Protein AF-E9UTP2-F1 (afdb_monomer_lite)

Foldseek 3Di:
DDPDDCPDPVNVCPPPLLCPPPNCNRPVNVVVVVVVVVVCVVVPDDDPPPD

Secondary structure (DSSP, 8-state):
-----TTSHHHHHHSGGGG-TT-TT-HHHHHHHHHHHHHHHHHS-PPPP--

Radius of gyration: 18.64 Å; chains: 1; bounding box: 51×14×47 Å

Structure (mmCIF, N/CA/C/O backbone):
data_AF-E9UTP2-F1
#
_entry.id   AF-E9UTP2-F1
#
loop_
_atom_site.group_PDB
_atom_site.id
_atom_site.type_symbol
_atom_site.label_atom_id
_atom_site.label_alt_id
_atom_site.label_comp_id
_atom_site.label_asym_id
_atom_site.label_entity_id
_atom_site.label_seq_id
_atom_site.pdbx_PDB_ins_code
_atom_site.Cartn_x
_atom_site.Cartn_y
_atom_site.Cartn_z
_atom_site.occupancy
_atom_site.B_iso_or_equiv
_atom_site.auth_seq_id
_atom_site.auth_comp_id
_atom_site.auth_asym_id
_atom_site.auth_atom_id
_atom_site.pdbx_PDB_model_num
ATOM 1 N N . MET A 1 1 ? 32.320 -0.645 -18.720 1.00 49.62 1 MET A N 1
ATOM 2 C CA . MET A 1 1 ? 31.949 -0.761 -17.290 1.00 49.62 1 MET A CA 1
ATOM 3 C C . MET A 1 1 ? 31.383 0.596 -16.899 1.00 49.62 1 MET A C 1
ATOM 5 O O . MET A 1 1 ? 32.144 1.541 -16.969 1.00 49.62 1 MET A O 1
ATOM 9 N N . TYR A 1 2 ? 30.099 0.859 -16.670 1.00 45.06 2 TYR A N 1
ATOM 10 C CA . TYR A 1 2 ? 29.041 0.129 -15.978 1.00 45.06 2 TYR A CA 1
ATOM 11 C C . TYR A 1 2 ? 27.715 0.407 -16.703 1.00 45.06 2 TYR A C 1
ATOM 13 O O . TYR A 1 2 ? 27.118 1.466 -16.528 1.00 45.06 2 TYR A O 1
ATOM 21 N N . ALA A 1 3 ? 27.264 -0.510 -17.555 1.00 49.72 3 ALA A N 1
ATOM 22 C CA . ALA A 1 3 ? 25.889 -0.457 -18.024 1.00 49.72 3 ALA A CA 1
ATOM 23 C C . ALA A 1 3 ? 25.025 -0.964 -16.866 1.00 49.72 3 ALA A C 1
ATOM 25 O O . ALA A 1 3 ? 25.018 -2.158 -16.592 1.00 49.72 3 ALA A O 1
ATOM 26 N N . MET A 1 4 ? 24.440 -0.029 -16.117 1.00 54.91 4 MET A N 1
ATOM 27 C CA . MET A 1 4 ? 23.025 -0.060 -15.745 1.00 54.91 4 MET A CA 1
ATOM 28 C C . MET A 1 4 ? 22.474 -1.490 -15.606 1.00 54.91 4 MET A C 1
ATOM 30 O O . MET A 1 4 ? 21.828 -1.999 -16.516 1.00 54.91 4 MET A O 1
ATOM 34 N N . TYR A 1 5 ? 22.809 -2.172 -14.508 1.00 55.53 5 TYR A N 1
ATOM 35 C CA . TYR A 1 5 ? 22.242 -3.487 -14.225 1.00 55.53 5 TYR A CA 1
ATOM 36 C C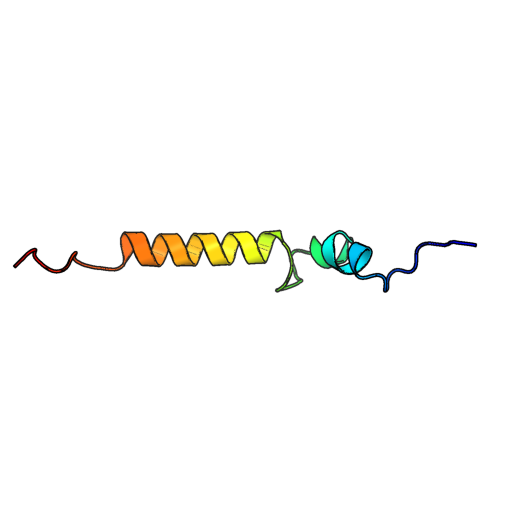 . TYR A 1 5 ? 20.777 -3.274 -13.822 1.00 55.53 5 TYR A C 1
ATOM 38 O O . TYR A 1 5 ? 20.544 -2.735 -12.742 1.00 55.53 5 TYR A O 1
ATOM 46 N N . PRO A 1 6 ? 19.791 -3.702 -14.631 1.00 56.53 6 PRO A N 1
ATOM 47 C CA . PRO A 1 6 ? 18.369 -3.543 -14.303 1.00 56.53 6 PRO A CA 1
ATOM 48 C C . PRO A 1 6 ? 17.943 -4.367 -13.072 1.00 56.53 6 PRO A C 1
ATOM 50 O O . PRO A 1 6 ? 16.815 -4.264 -12.606 1.00 56.53 6 PRO A O 1
ATOM 53 N N . GLU A 1 7 ? 18.853 -5.190 -12.553 1.00 59.91 7 GLU A N 1
ATOM 54 C CA . GLU A 1 7 ? 18.703 -6.036 -11.371 1.00 59.91 7 GLU A CA 1
ATOM 55 C C . GLU A 1 7 ? 19.163 -5.352 -10.072 1.00 59.91 7 GLU A C 1
ATOM 57 O O . GLU A 1 7 ? 19.019 -5.947 -9.002 1.00 59.91 7 GLU A O 1
ATOM 62 N N . SER A 1 8 ? 19.758 -4.148 -10.120 1.00 61.94 8 SER A N 1
ATOM 63 C CA . SER A 1 8 ? 20.165 -3.487 -8.876 1.00 61.94 8 SER A CA 1
ATOM 64 C C . SER A 1 8 ? 18.928 -3.053 -8.069 1.00 61.94 8 SER A C 1
ATOM 66 O O . SER A 1 8 ? 17.914 -2.667 -8.658 1.00 61.94 8 SER A O 1
ATOM 68 N N . PRO A 1 9 ? 18.975 -3.111 -6.725 1.00 61.66 9 PRO A N 1
ATOM 69 C CA . PRO A 1 9 ? 17.831 -2.763 -5.874 1.00 61.66 9 PRO A CA 1
ATOM 70 C C . PRO A 1 9 ? 17.262 -1.369 -6.172 1.00 61.66 9 PRO A C 1
ATOM 72 O O . PRO A 1 9 ? 16.051 -1.191 -6.240 1.00 61.66 9 PRO A O 1
ATOM 75 N N . GLU A 1 10 ? 18.140 -0.412 -6.471 1.00 60.25 10 GLU A N 1
ATOM 76 C CA . GLU A 1 10 ? 17.789 0.964 -6.839 1.00 60.25 10 GLU A CA 1
ATOM 77 C C . GLU A 1 10 ? 16.952 1.031 -8.134 1.00 60.25 10 GLU A C 1
ATOM 79 O O . GLU A 1 10 ? 16.013 1.821 -8.221 1.00 60.25 10 GLU A O 1
ATOM 84 N N . TYR A 1 11 ? 17.230 0.162 -9.119 1.00 58.91 11 TYR A N 1
ATOM 85 C CA . TYR A 1 11 ? 16.434 0.035 -10.349 1.00 58.91 11 TYR A CA 1
ATOM 86 C C . TYR A 1 11 ? 15.097 -0.676 -10.126 1.00 58.91 11 TYR A C 1
ATOM 88 O O . TYR A 1 11 ? 14.151 -0.424 -10.869 1.00 58.91 11 TYR A O 1
ATOM 96 N N . ARG A 1 12 ? 14.988 -1.551 -9.121 1.00 59.78 12 ARG A N 1
ATOM 97 C CA . ARG A 1 12 ? 13.708 -2.182 -8.755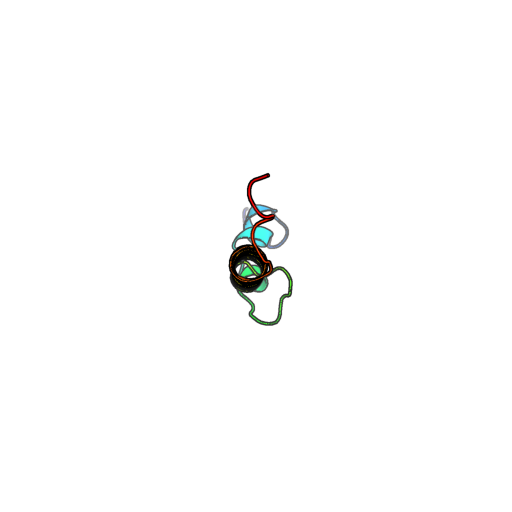 1.00 59.78 12 ARG A CA 1
ATOM 98 C C . ARG A 1 12 ? 12.782 -1.252 -7.983 1.00 59.78 12 ARG A C 1
ATOM 100 O O . ARG A 1 12 ? 11.578 -1.463 -8.021 1.00 59.78 12 ARG A O 1
ATOM 107 N N . GLU A 1 13 ? 13.309 -0.251 -7.291 1.00 60.03 13 GLU A N 1
ATOM 108 C CA . GLU A 1 13 ? 12.484 0.711 -6.551 1.00 60.03 13 GLU A CA 1
ATOM 109 C C . GLU A 1 13 ? 12.059 1.909 -7.415 1.00 60.03 13 GLU A C 1
ATOM 111 O O . GLU A 1 13 ? 10.931 2.370 -7.275 1.00 60.03 13 GLU A O 1
ATOM 116 N N . TRP A 1 14 ? 12.903 2.361 -8.353 1.00 60.94 14 TRP A N 1
ATOM 117 C CA . TRP A 1 14 ? 12.656 3.567 -9.170 1.00 60.94 14 TRP A CA 1
ATOM 118 C C . TRP A 1 14 ? 12.585 3.318 -10.687 1.00 60.94 14 TRP A C 1
ATOM 120 O O . TRP A 1 14 ? 12.536 4.256 -11.484 1.00 60.94 14 TRP A O 1
ATOM 130 N N . GLY A 1 15 ? 12.635 2.059 -11.122 1.00 67.38 15 GLY A N 1
ATOM 131 C CA . GLY A 1 15 ? 12.592 1.697 -12.537 1.00 67.38 15 GLY A CA 1
ATOM 132 C C . GLY A 1 15 ? 11.180 1.727 -13.136 1.00 67.38 15 GLY A C 1
ATOM 133 O O . GLY A 1 15 ? 10.183 1.785 -12.419 1.00 67.38 15 GLY A O 1
ATOM 134 N N . PRO A 1 16 ? 11.053 1.610 -14.471 1.00 67.31 16 PRO A N 1
ATOM 135 C CA . PRO A 1 16 ? 9.763 1.684 -15.167 1.00 67.31 16 PRO A CA 1
ATOM 136 C C . PRO A 1 16 ? 8.770 0.592 -14.741 1.00 67.31 16 PRO A C 1
ATOM 138 O O . PRO A 1 16 ? 7.563 0.788 -14.844 1.00 67.31 16 PRO A O 1
ATOM 141 N N . ALA A 1 17 ? 9.256 -0.545 -14.230 1.00 68.94 17 ALA A N 1
ATOM 142 C CA . ALA A 1 17 ? 8.403 -1.594 -13.6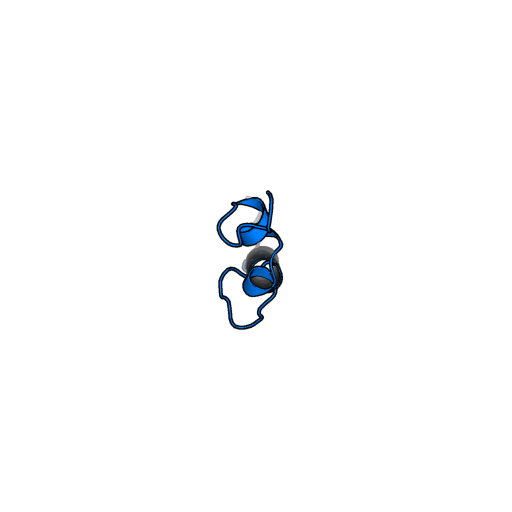76 1.00 68.94 17 ALA A CA 1
ATOM 143 C C . ALA A 1 17 ? 7.654 -1.136 -12.408 1.00 68.94 17 ALA A C 1
ATOM 145 O O . ALA A 1 17 ? 6.523 -1.561 -12.182 1.00 68.94 17 ALA A O 1
ATOM 146 N N . SER A 1 18 ? 8.251 -0.255 -11.606 1.00 67.38 18 SER A N 1
ATOM 147 C CA . SER A 1 18 ? 7.709 0.257 -10.336 1.00 67.38 18 SER A CA 1
ATOM 148 C C . SER A 1 18 ? 6.670 1.361 -10.532 1.00 67.38 18 SER A C 1
ATOM 150 O O . SER A 1 18 ? 5.924 1.654 -9.606 1.00 67.38 18 SER A O 1
ATOM 152 N N . HIS A 1 19 ? 6.590 1.912 -11.745 1.00 69.94 19 HIS A N 1
ATOM 153 C CA . HIS A 1 19 ? 5.586 2.889 -12.182 1.00 69.94 19 HIS A CA 1
ATOM 154 C C . HIS A 1 19 ? 4.583 2.294 -13.185 1.00 69.94 19 HIS A C 1
ATOM 156 O O . HIS A 1 19 ? 3.798 3.016 -13.802 1.00 69.94 19 HIS A O 1
ATOM 162 N N . ASN A 1 20 ? 4.621 0.974 -13.406 1.00 77.81 20 ASN A N 1
ATOM 163 C CA . ASN A 1 20 ? 3.637 0.301 -14.244 1.00 77.81 20 ASN A CA 1
ATOM 164 C C . ASN A 1 20 ? 2.305 0.200 -13.471 1.00 77.81 20 ASN A C 1
ATOM 166 O O . ASN A 1 20 ? 2.292 -0.419 -12.405 1.00 77.81 20 ASN A O 1
ATOM 170 N N . PRO A 1 21 ? 1.185 0.743 -13.985 1.00 74.81 21 PRO A N 1
ATOM 171 C CA . PRO A 1 21 ? -0.111 0.670 -13.307 1.00 74.81 21 PRO A CA 1
ATOM 172 C C . PRO A 1 21 ? -0.609 -0.768 -13.091 1.00 74.81 21 PRO A C 1
ATOM 174 O O . PRO A 1 21 ? -1.323 -1.018 -12.123 1.00 74.81 21 PRO A O 1
ATOM 177 N N . ASP A 1 22 ? -0.189 -1.721 -13.929 1.00 81.38 22 ASP A N 1
ATOM 178 C CA . ASP A 1 22 ? -0.553 -3.137 -13.796 1.00 81.38 22 ASP A CA 1
ATOM 179 C C . ASP A 1 22 ? 0.326 -3.893 -12.782 1.00 81.38 22 ASP A C 1
ATOM 181 O O . ASP A 1 22 ? 0.053 -5.049 -12.455 1.00 81.38 22 ASP A O 1
ATOM 185 N N . ASN A 1 23 ? 1.398 -3.272 -12.275 1.00 80.31 23 ASN A N 1
ATOM 186 C CA . ASN A 1 23 ? 2.207 -3.858 -11.214 1.00 80.31 23 ASN A CA 1
ATOM 187 C C . ASN A 1 23 ? 1.504 -3.635 -9.860 1.00 80.31 23 ASN A C 1
ATOM 189 O O . ASN A 1 23 ? 1.404 -2.490 -9.414 1.00 80.31 23 ASN A O 1
ATOM 193 N N . PRO A 1 24 ? 1.061 -4.687 -9.146 1.00 75.38 24 PRO A N 1
ATOM 194 C CA . PRO A 1 24 ? 0.411 -4.536 -7.840 1.00 75.38 24 PRO A CA 1
ATOM 195 C C . PRO A 1 24 ? 1.334 -3.929 -6.772 1.00 75.38 24 PRO A C 1
ATOM 197 O O . PRO A 1 24 ? 0.855 -3.432 -5.758 1.00 75.38 24 PRO A O 1
ATOM 200 N N . HIS A 1 25 ? 2.648 -3.955 -7.001 1.00 76.31 25 HIS A N 1
ATOM 201 C CA . HIS A 1 25 ? 3.664 -3.343 -6.147 1.00 76.31 25 HIS A CA 1
ATOM 202 C C . HIS A 1 25 ? 4.174 -2.007 -6.692 1.00 76.31 25 HIS A C 1
ATOM 204 O O . HIS A 1 25 ? 5.225 -1.539 -6.254 1.00 76.31 25 HIS A O 1
ATOM 210 N N . SER A 1 26 ? 3.478 -1.397 -7.657 1.00 82.25 26 SER A N 1
ATOM 211 C CA . SER A 1 26 ? 3.815 -0.039 -8.066 1.00 82.25 26 SER A CA 1
ATOM 212 C C . SER A 1 26 ? 3.653 0.929 -6.898 1.00 82.25 26 SER A C 1
ATOM 214 O O . SER A 1 26 ? 2.858 0.711 -5.970 1.00 82.25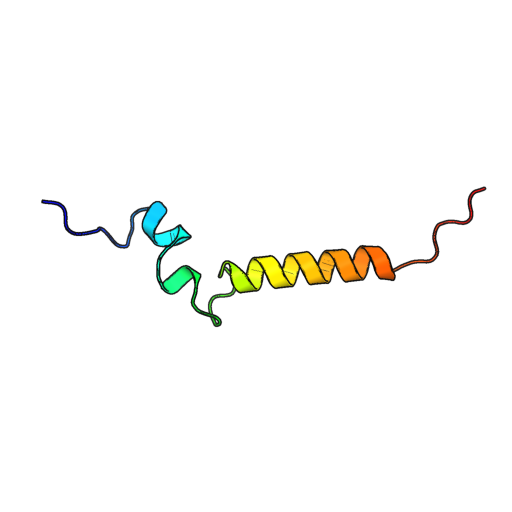 26 SER A O 1
ATOM 216 N N . VAL A 1 27 ? 4.433 2.004 -6.936 1.00 81.31 27 VAL A N 1
ATOM 217 C CA . VAL A 1 27 ? 4.395 3.045 -5.905 1.00 81.31 27 VAL A CA 1
ATOM 218 C C . VAL A 1 27 ? 2.995 3.656 -5.846 1.00 81.31 27 VAL A C 1
ATOM 220 O O . VAL A 1 27 ? 2.428 3.812 -4.767 1.00 81.31 27 VAL A O 1
ATOM 223 N N . GLU A 1 28 ? 2.397 3.919 -7.005 1.00 82.62 28 GLU A N 1
ATOM 224 C CA . GLU A 1 28 ? 1.068 4.508 -7.137 1.00 82.62 28 GLU A CA 1
ATOM 225 C C . GLU A 1 28 ? -0.025 3.600 -6.553 1.00 82.62 28 GLU A C 1
ATOM 227 O O . GLU A 1 28 ? -0.864 4.071 -5.782 1.00 82.62 28 GLU A O 1
ATOM 232 N N . ASN A 1 29 ? 0.014 2.293 -6.845 1.00 80.94 29 ASN A N 1
ATOM 233 C CA . ASN A 1 29 ? -0.955 1.335 -6.302 1.00 80.94 29 ASN A CA 1
ATOM 234 C C . ASN A 1 29 ? -0.800 1.172 -4.786 1.00 80.94 29 ASN A C 1
ATOM 236 O O . ASN A 1 29 ? -1.797 1.100 -4.065 1.00 80.94 29 ASN A O 1
ATOM 240 N N . THR A 1 30 ? 0.440 1.175 -4.288 1.00 82.88 30 THR A N 1
ATOM 241 C CA . THR A 1 30 ? 0.723 1.108 -2.849 1.00 82.88 30 THR A CA 1
ATOM 242 C C . THR A 1 30 ? 0.164 2.334 -2.123 1.00 82.88 30 THR A C 1
ATOM 244 O O . THR A 1 30 ? -0.504 2.191 -1.100 1.00 82.88 30 THR A O 1
ATOM 247 N N . ILE A 1 31 ? 0.372 3.537 -2.671 1.00 86.75 31 ILE A N 1
ATOM 248 C CA . ILE A 1 31 ? -0.170 4.786 -2.116 1.00 86.75 31 ILE A CA 1
ATOM 249 C C . ILE A 1 31 ? -1.704 4.753 -2.098 1.00 86.75 31 ILE A C 1
ATOM 251 O O . ILE A 1 31 ? -2.308 5.055 -1.068 1.00 86.75 31 ILE A O 1
ATOM 255 N N . ALA A 1 32 ? -2.337 4.350 -3.204 1.00 86.94 32 ALA A N 1
ATOM 256 C CA . ALA A 1 32 ? -3.794 4.277 -3.300 1.00 86.94 32 ALA A CA 1
ATOM 257 C C . ALA A 1 32 ? -4.396 3.288 -2.285 1.00 86.94 32 ALA A C 1
ATOM 259 O O . ALA A 1 32 ? -5.377 3.611 -1.616 1.00 86.94 32 ALA A O 1
ATOM 260 N N . ALA A 1 33 ? -3.779 2.113 -2.117 1.00 85.19 33 ALA A N 1
ATOM 261 C CA . ALA A 1 33 ? -4.219 1.108 -1.153 1.00 85.19 33 ALA A CA 1
ATOM 262 C C . ALA A 1 33 ? -4.111 1.602 0.300 1.00 85.19 33 ALA A C 1
ATOM 264 O O . ALA A 1 33 ? -5.026 1.387 1.097 1.00 85.19 33 ALA A O 1
ATOM 265 N N . VAL A 1 34 ? -3.019 2.298 0.645 1.00 88.75 34 VAL A N 1
ATOM 266 C CA . VAL A 1 34 ? -2.849 2.906 1.974 1.00 88.75 34 VAL A CA 1
ATOM 267 C C . VAL A 1 34 ? -3.911 3.973 2.221 1.00 88.75 34 VAL A C 1
ATOM 269 O O . VAL A 1 34 ? -4.538 3.962 3.280 1.00 88.75 34 VAL A O 1
ATOM 272 N N . GLN A 1 35 ? -4.156 4.859 1.251 1.00 88.38 35 GLN A N 1
ATOM 273 C CA . GLN A 1 35 ? -5.171 5.902 1.393 1.00 88.38 35 GLN A CA 1
ATOM 274 C C . GLN A 1 35 ? -6.565 5.304 1.597 1.00 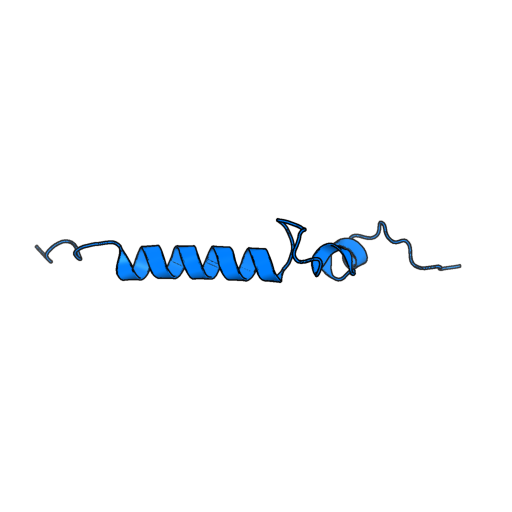88.38 35 GLN A C 1
ATOM 276 O O . GLN A 1 35 ? -7.264 5.689 2.528 1.00 88.38 35 GLN A O 1
ATOM 281 N N . GLN A 1 36 ? -6.940 4.301 0.801 1.00 86.38 36 GLN A N 1
ATOM 282 C CA . GLN A 1 36 ? -8.225 3.624 0.952 1.00 86.38 36 GLN A CA 1
ATOM 283 C C . GLN A 1 36 ? -8.374 2.971 2.335 1.00 86.38 36 GLN A C 1
ATOM 285 O O . GLN A 1 36 ? -9.444 3.036 2.939 1.00 86.38 36 GLN A O 1
ATOM 290 N N . ALA A 1 37 ? -7.316 2.351 2.864 1.00 83.38 37 ALA A N 1
ATOM 291 C CA . ALA A 1 37 ? -7.342 1.763 4.201 1.00 83.38 37 ALA A CA 1
ATOM 292 C C . ALA A 1 37 ? -7.535 2.823 5.300 1.00 83.38 37 ALA A C 1
ATOM 294 O O . ALA A 1 37 ? -8.273 2.583 6.257 1.00 83.38 37 ALA A O 1
ATOM 295 N N . LEU A 1 38 ? -6.904 3.994 5.157 1.00 86.50 38 LEU A N 1
ATOM 296 C CA . LEU A 1 38 ? -7.101 5.131 6.060 1.00 86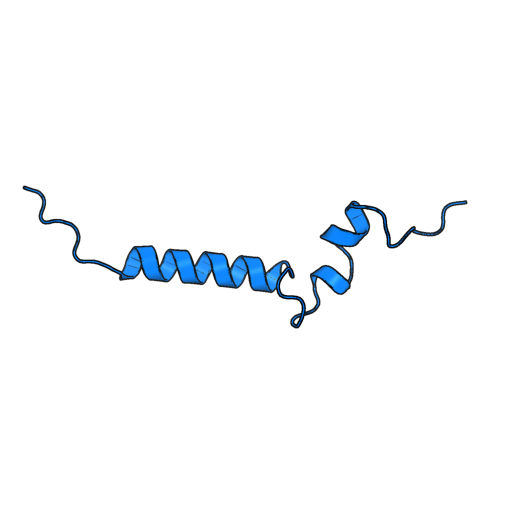.50 38 LEU A CA 1
ATOM 297 C C . LEU A 1 38 ? -8.529 5.669 5.975 1.00 86.50 38 LEU A C 1
ATOM 299 O O . LEU A 1 38 ? -9.166 5.833 7.011 1.00 86.50 38 LEU A O 1
ATOM 303 N N . ASP A 1 39 ? -9.064 5.843 4.767 1.00 87.31 39 ASP A N 1
ATOM 304 C CA . ASP A 1 39 ? -10.440 6.298 4.564 1.00 87.31 39 ASP A CA 1
ATOM 305 C C . ASP A 1 39 ? -11.443 5.333 5.212 1.00 87.31 39 ASP A C 1
ATOM 307 O O . ASP A 1 39 ? -12.410 5.770 5.832 1.00 87.31 39 ASP A O 1
ATOM 311 N N . LEU A 1 40 ? -11.217 4.018 5.118 1.00 84.00 40 LEU A N 1
ATOM 312 C CA . LEU A 1 40 ? -12.056 3.015 5.780 1.00 84.00 40 LEU A CA 1
ATOM 313 C C . LEU A 1 40 ? -11.915 3.047 7.301 1.00 84.00 40 LEU A C 1
ATOM 315 O O . LEU A 1 40 ? -12.906 2.849 7.997 1.00 84.00 40 LEU A O 1
ATOM 319 N N . ARG A 1 41 ? -10.711 3.288 7.831 1.00 79.56 41 ARG A N 1
ATOM 320 C CA . ARG A 1 41 ? -10.501 3.439 9.277 1.00 79.56 41 ARG A CA 1
ATOM 321 C C . ARG A 1 41 ? -11.251 4.657 9.802 1.00 79.56 41 ARG A C 1
ATOM 323 O O . ARG A 1 41 ? -11.953 4.562 10.803 1.00 79.56 41 ARG A O 1
ATOM 330 N N . ASP A 1 42 ? -11.090 5.782 9.119 1.00 80.38 42 ASP A N 1
ATOM 331 C CA . ASP A 1 42 ? -11.578 7.076 9.580 1.00 80.38 42 ASP A CA 1
ATOM 332 C C . ASP A 1 42 ? -13.094 7.229 9.353 1.00 80.38 42 ASP A C 1
ATOM 334 O O . ASP A 1 42 ? -13.755 7.926 10.119 1.00 80.38 42 ASP A O 1
ATOM 338 N N . ASN A 1 43 ? -13.672 6.522 8.372 1.00 73.50 43 ASN A N 1
ATOM 339 C CA . ASN A 1 43 ? -15.117 6.520 8.103 1.00 73.50 43 ASN A CA 1
ATOM 340 C C . ASN A 1 43 ? -15.860 5.263 8.612 1.00 73.50 43 ASN A C 1
ATOM 342 O O . ASN A 1 43 ? -17.060 5.124 8.372 1.00 73.50 43 ASN A O 1
ATOM 346 N N . GLY A 1 44 ? -15.175 4.318 9.267 1.00 65.44 44 GLY A N 1
ATOM 347 C CA . GLY A 1 44 ? -15.653 2.939 9.444 1.00 65.44 44 GLY A CA 1
ATOM 348 C C . GLY A 1 44 ? -16.325 2.562 10.764 1.00 65.44 44 GLY A C 1
ATOM 349 O O . GLY A 1 44 ? -16.653 1.388 10.931 1.00 65.44 44 GLY A O 1
ATOM 350 N N . GLY A 1 45 ? -16.552 3.469 11.716 1.00 67.56 45 GLY A N 1
ATOM 351 C CA . GLY A 1 45 ? -17.190 3.058 12.971 1.00 67.56 45 GLY A CA 1
ATOM 352 C C . GLY A 1 45 ? -17.761 4.185 13.815 1.00 67.56 45 GLY A C 1
ATOM 353 O O . GLY A 1 45 ? -17.194 5.274 13.875 1.00 67.56 45 GLY A O 1
ATOM 354 N N . GLN A 1 46 ? -18.872 3.892 14.507 1.00 64.56 46 GLN A N 1
ATOM 355 C CA . GLN A 1 46 ? -19.269 4.637 15.703 1.00 64.56 46 GLN A CA 1
ATOM 356 C C . GLN A 1 46 ? -18.051 4.695 16.627 1.00 64.56 46 GLN A C 1
ATOM 358 O O . GLN A 1 46 ? -17.511 3.646 16.991 1.00 64.56 46 GLN A O 1
ATOM 363 N N . GLN A 1 47 ? -17.612 5.908 16.977 1.00 65.56 47 GLN A N 1
ATOM 364 C CA . GLN A 1 47 ? -16.692 6.075 18.099 1.00 65.56 47 GLN A CA 1
ATOM 365 C C . GLN A 1 47 ? -17.321 5.333 19.285 1.00 65.56 47 GLN A C 1
ATOM 367 O O . GLN A 1 47 ? -18.528 5.496 19.489 1.00 65.56 47 GLN A O 1
ATOM 372 N N . PRO A 1 48 ? -16.576 4.457 19.987 1.00 66.75 48 PRO A N 1
ATOM 373 C CA . PRO A 1 48 ? -17.108 3.840 21.187 1.00 66.75 48 PRO A CA 1
ATOM 374 C C . PRO A 1 48 ? -17.586 4.983 22.071 1.00 66.75 48 PRO A C 1
ATOM 376 O O . PRO A 1 48 ? -16.805 5.902 22.311 1.00 66.75 48 PRO A O 1
ATOM 379 N N . ASP A 1 49 ? -18.869 4.964 22.442 1.00 64.88 49 ASP A N 1
ATOM 380 C CA . ASP A 1 49 ? -19.439 5.974 23.325 1.00 64.88 49 ASP A CA 1
ATOM 381 C C . ASP A 1 49 ? -18.467 6.125 24.501 1.00 64.88 49 ASP A C 1
ATOM 383 O O . ASP A 1 49 ? -18.145 5.121 25.145 1.00 64.88 49 ASP A O 1
ATOM 387 N N . ASP A 1 50 ? -17.928 7.336 24.692 1.00 63.50 50 ASP A N 1
ATOM 388 C CA . ASP A 1 50 ? -17.038 7.674 25.805 1.00 63.50 50 ASP A CA 1
ATOM 389 C C . ASP A 1 50 ? -17.811 7.392 27.106 1.00 63.50 50 ASP A C 1
ATOM 391 O O . ASP A 1 50 ? -18.570 8.229 27.597 1.00 63.50 50 ASP A O 1
ATOM 395 N N . ASN A 1 51 ? -17.690 6.157 27.595 1.00 54.56 51 ASN A N 1
ATOM 396 C CA . ASN A 1 51 ? -18.115 5.705 28.917 1.00 54.56 51 ASN A CA 1
ATOM 397 C C . ASN A 1 51 ? -17.187 6.316 29.965 1.00 54.56 51 ASN A C 1
ATOM 399 O O . ASN A 1 51 ? -15.969 6.021 29.893 1.00 54.56 51 ASN A O 1
#

pLDDT: mean 71.01, std 11.88, range [45.06, 88.75]

Sequence (51 aa):
MYAMYPESPEYREWGPASHNPDNPHSVENTIAAVQQALDLRDNGGQQPDDN